Protein AF-A0A2M7Q7T5-F1 (afdb_monomer)

Structure (mmCIF, N/CA/C/O backbone):
data_AF-A0A2M7Q7T5-F1
#
_entry.id   AF-A0A2M7Q7T5-F1
#
loop_
_atom_site.group_PDB
_atom_site.id
_atom_site.type_symbol
_atom_site.label_atom_id
_atom_site.label_alt_id
_atom_site.label_comp_id
_atom_site.label_asym_id
_atom_site.label_entity_id
_atom_site.label_seq_id
_atom_site.pdbx_PDB_ins_code
_atom_site.Cartn_x
_atom_site.Cartn_y
_atom_site.Cartn_z
_atom_site.occupancy
_atom_site.B_iso_or_equiv
_atom_site.auth_seq_id
_atom_site.auth_comp_id
_atom_site.auth_asym_id
_atom_site.auth_atom_id
_atom_site.pdbx_PDB_model_num
ATOM 1 N N . LEU A 1 1 ? -21.805 6.694 26.580 1.00 61.88 1 LEU A N 1
ATOM 2 C CA . LEU A 1 1 ? -21.093 7.851 27.182 1.00 61.88 1 LEU A CA 1
ATOM 3 C C . LEU A 1 1 ? -19.677 7.961 26.615 1.00 61.88 1 LEU A C 1
ATOM 5 O O . LEU A 1 1 ? -19.192 9.065 26.389 1.00 61.88 1 LEU A O 1
ATOM 9 N N . PHE A 1 2 ? -19.050 6.820 26.312 1.00 65.81 2 PHE A N 1
ATOM 10 C CA . PHE A 1 2 ? -17.751 6.747 25.638 1.00 65.81 2 PHE A CA 1
ATOM 11 C C . PHE A 1 2 ? -17.867 6.871 24.104 1.00 65.81 2 PHE A C 1
ATOM 13 O O . PHE A 1 2 ? -17.050 7.527 23.461 1.00 65.81 2 PHE A O 1
ATOM 20 N N . SER A 1 3 ? -18.935 6.320 23.513 1.00 63.81 3 SER A N 1
ATOM 21 C CA . SER A 1 3 ? -19.188 6.361 22.060 1.00 63.81 3 SER A CA 1
ATOM 22 C C . SER A 1 3 ? -19.301 7.776 21.478 1.00 63.81 3 SER A C 1
ATOM 24 O O . SER A 1 3 ? -18.741 8.053 20.423 1.00 63.81 3 SER A O 1
ATOM 26 N N . SER A 1 4 ? -19.957 8.692 22.195 1.00 66.06 4 SER A N 1
ATOM 27 C CA . SER A 1 4 ? -20.143 10.094 21.795 1.00 66.06 4 SER A CA 1
ATOM 28 C C . SER A 1 4 ? -18.869 10.946 21.871 1.00 66.06 4 SER A C 1
ATOM 30 O O . SER A 1 4 ? -18.841 12.051 21.336 1.00 66.06 4 SER A O 1
ATOM 32 N N . LEU A 1 5 ? -17.828 10.476 22.572 1.00 68.38 5 LEU A N 1
ATOM 33 C CA . LEU A 1 5 ? -16.515 11.133 22.600 1.00 68.38 5 LEU A CA 1
ATOM 34 C C . LEU A 1 5 ? -15.653 10.704 21.408 1.00 68.38 5 LEU A C 1
ATOM 36 O O . LEU A 1 5 ? -14.905 11.519 20.874 1.00 68.38 5 LEU A O 1
ATOM 40 N N . LEU A 1 6 ? -15.787 9.446 20.978 1.00 64.31 6 LEU A N 1
ATOM 41 C CA . LEU A 1 6 ? -15.085 8.900 19.815 1.00 64.31 6 LEU A CA 1
ATOM 42 C C . LEU A 1 6 ? -15.666 9.434 18.498 1.00 64.31 6 LEU A C 1
ATOM 44 O O . LEU A 1 6 ? -14.903 9.837 17.629 1.00 64.31 6 LEU A O 1
ATOM 48 N N . SER A 1 7 ? -16.995 9.559 18.399 1.00 63.09 7 SER A N 1
ATOM 49 C CA . SER A 1 7 ? -17.700 10.121 17.228 1.00 63.09 7 SER A CA 1
ATOM 50 C C . SER A 1 7 ? -17.541 11.639 17.055 1.00 63.09 7 SER A C 1
ATOM 52 O O . SER A 1 7 ? -18.293 12.271 16.325 1.00 63.09 7 SER A O 1
ATOM 54 N N . LYS A 1 8 ? -16.672 12.276 17.844 1.00 65.50 8 LYS A N 1
ATOM 55 C CA . LYS A 1 8 ? -16.338 13.697 17.693 1.00 65.50 8 LYS A CA 1
ATOM 56 C C . LYS A 1 8 ? -15.049 13.879 16.887 1.00 65.50 8 LYS A C 1
ATOM 58 O O . LYS A 1 8 ? -14.648 15.012 16.632 1.00 65.50 8 LYS A O 1
ATOM 63 N N . ASN A 1 9 ? -14.374 12.776 16.552 1.00 65.31 9 ASN A N 1
ATOM 64 C CA . ASN A 1 9 ? -13.071 12.761 15.901 1.00 65.31 9 ASN A CA 1
ATOM 65 C C . ASN A 1 9 ? -13.053 11.746 14.744 1.00 65.31 9 ASN A C 1
ATOM 67 O O . ASN A 1 9 ? -12.264 10.796 14.728 1.00 65.31 9 ASN A O 1
ATOM 71 N N . ASP A 1 10 ? -13.937 11.987 13.775 1.00 64.94 10 ASP A N 1
ATOM 72 C CA . ASP A 1 10 ? -14.265 11.097 12.647 1.00 64.94 10 ASP A CA 1
ATOM 73 C C . ASP A 1 10 ? -13.059 10.735 11.770 1.00 64.94 10 ASP A C 1
ATOM 75 O O . ASP A 1 10 ? -13.063 9.718 11.082 1.00 64.94 10 ASP A O 1
ATOM 79 N N . TYR A 1 11 ? -11.998 11.548 11.813 1.00 69.00 11 TYR A N 1
ATOM 80 C CA . TYR A 1 11 ? -10.766 11.295 11.067 1.00 69.00 11 TYR A CA 1
ATOM 81 C C . TYR A 1 11 ? -10.001 10.064 11.576 1.00 69.00 11 TYR A C 1
ATOM 83 O O . TYR A 1 11 ? -9.385 9.350 10.790 1.00 69.00 11 TYR A O 1
ATOM 91 N N . TYR A 1 12 ? -10.025 9.813 12.887 1.00 72.25 12 TYR A N 1
ATOM 92 C CA . TYR A 1 12 ? -9.308 8.690 13.504 1.00 72.25 12 TYR A CA 1
ATOM 93 C C . TYR A 1 12 ? -10.244 7.543 13.893 1.00 72.25 12 TYR A C 1
ATOM 95 O O . TYR A 1 12 ? -9.824 6.384 13.917 1.00 72.25 12 TYR A O 1
ATOM 103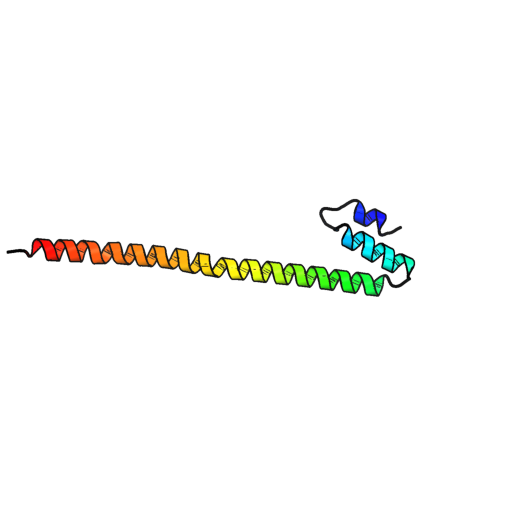 N N . PHE A 1 13 ? -11.509 7.855 14.177 1.00 78.00 13 PHE A N 1
ATOM 104 C CA . PHE A 1 13 ? -12.514 6.891 14.605 1.00 78.00 13 PHE A CA 1
ATOM 105 C C . PHE A 1 13 ? -13.737 6.985 13.694 1.00 78.00 13 PHE A C 1
ATOM 107 O O . PHE A 1 13 ? -14.578 7.856 13.903 1.00 78.00 13 PHE A O 1
ATOM 114 N N . PRO A 1 14 ? -13.866 6.087 12.703 1.00 79.38 14 PRO A N 1
ATOM 115 C CA . PRO A 1 14 ? -15.050 6.017 11.864 1.00 79.38 14 PRO A CA 1
ATOM 116 C C . PRO A 1 14 ? -16.317 5.845 12.704 1.00 79.38 14 PRO A C 1
ATOM 118 O O . PRO A 1 14 ? -16.297 5.165 13.736 1.00 79.38 14 PRO A O 1
ATOM 121 N N . ASP A 1 15 ? -17.446 6.348 12.207 1.00 80.00 15 ASP A N 1
ATOM 122 C CA . ASP A 1 15 ? -18.757 6.221 12.863 1.00 80.00 15 ASP A CA 1
ATOM 123 C C . ASP A 1 15 ? -19.095 4.778 13.264 1.00 80.00 15 ASP A C 1
ATOM 125 O O . ASP A 1 15 ? -19.696 4.528 14.312 1.00 80.00 15 ASP A O 1
ATOM 129 N N . LEU A 1 16 ? -18.647 3.809 12.459 1.00 84.06 16 LEU A N 1
ATOM 130 C CA . LEU A 1 16 ? -18.792 2.381 12.730 1.00 84.06 16 LEU A CA 1
ATOM 131 C C . LEU A 1 16 ? -18.172 1.978 14.080 1.00 84.06 16 LEU A C 1
ATOM 133 O O . LEU A 1 16 ? -18.774 1.209 14.830 1.00 84.06 16 LEU A O 1
ATOM 137 N N . VAL A 1 17 ? -17.001 2.519 14.422 1.00 85.88 17 VAL A N 1
ATOM 138 C CA . VAL A 1 17 ? -16.318 2.253 15.697 1.00 85.88 17 VAL A CA 1
ATOM 139 C C . VAL A 1 17 ? -17.125 2.827 16.860 1.00 85.88 17 VAL A C 1
ATOM 141 O O . VAL A 1 17 ? -17.345 2.132 17.854 1.00 85.88 17 VAL A O 1
ATOM 144 N N . GLY A 1 18 ? -17.641 4.053 16.718 1.00 84.75 18 GLY A N 1
ATOM 145 C CA . GLY A 1 18 ? -18.515 4.678 17.717 1.00 84.75 18 GLY A CA 1
ATOM 146 C C . GLY A 1 18 ? -19.787 3.865 17.983 1.00 84.75 18 GLY A C 1
ATOM 147 O O . GLY A 1 18 ? -20.163 3.659 19.141 1.00 84.75 18 GLY A O 1
ATOM 148 N N . GLN A 1 19 ? -20.411 3.331 16.929 1.00 86.44 19 GLN A N 1
ATOM 149 C CA . GLN A 1 19 ? -21.596 2.469 17.030 1.00 86.44 19 GLN A CA 1
ATOM 150 C C . GLN A 1 19 ? -21.284 1.124 17.697 1.00 86.44 19 GLN A C 1
ATOM 152 O O . GLN A 1 19 ? -22.022 0.689 18.582 1.00 86.44 19 GLN A O 1
ATOM 157 N N . MET A 1 20 ? -20.173 0.479 17.328 1.00 88.00 20 MET A N 1
ATOM 158 C CA . MET A 1 20 ? -19.753 -0.781 17.947 1.00 88.00 20 MET A CA 1
ATOM 159 C C . MET A 1 20 ? -19.486 -0.602 19.444 1.00 88.00 20 MET A C 1
ATOM 161 O O . MET A 1 20 ? -19.988 -1.386 20.252 1.00 88.00 20 MET A O 1
ATOM 165 N N . VAL A 1 21 ? -18.776 0.462 19.829 1.00 87.81 21 VAL A N 1
ATOM 166 C CA . VAL A 1 21 ? -18.514 0.806 21.236 1.00 87.81 21 VAL A CA 1
ATOM 167 C C . VAL A 1 21 ? -19.811 1.092 21.997 1.00 87.81 21 VAL A C 1
ATOM 169 O O . VAL A 1 21 ? -19.957 0.617 23.121 1.00 87.81 21 VAL A O 1
ATOM 172 N N . ALA A 1 22 ? -20.784 1.783 21.391 1.00 86.50 22 ALA A N 1
ATOM 173 C CA . ALA A 1 22 ? -22.093 2.014 22.011 1.00 86.50 22 ALA A CA 1
ATOM 174 C C . ALA A 1 22 ? -22.834 0.697 22.311 1.00 86.50 22 ALA A C 1
ATOM 176 O O . ALA A 1 22 ? -23.411 0.535 23.389 1.00 86.50 22 ALA A O 1
ATOM 177 N N . ILE A 1 23 ? -22.769 -0.272 21.391 1.00 87.81 23 ILE A N 1
ATOM 178 C CA . ILE A 1 23 ? -23.338 -1.613 21.584 1.00 87.81 23 ILE A CA 1
ATOM 179 C C . ILE A 1 23 ? -22.606 -2.344 22.720 1.00 87.81 23 ILE A C 1
ATOM 181 O O . ILE A 1 23 ? -23.257 -2.907 23.602 1.00 87.81 23 ILE A O 1
ATOM 185 N N . GLY A 1 24 ? -21.272 -2.293 22.755 1.00 88.56 24 GLY A N 1
ATOM 186 C CA . GLY A 1 24 ? -20.460 -2.886 23.825 1.00 88.56 24 GLY A CA 1
ATOM 187 C C . GLY A 1 24 ? -20.750 -2.297 25.206 1.00 88.56 24 GLY A C 1
ATOM 188 O O . GLY A 1 24 ? -20.891 -3.040 26.174 1.00 88.56 24 GLY A O 1
ATOM 189 N N . GLU A 1 25 ? -20.919 -0.977 25.287 1.00 88.56 25 GLU A N 1
ATOM 190 C CA . GLU A 1 25 ? -21.277 -0.254 26.513 1.00 88.56 25 GLU A CA 1
ATOM 191 C C . GLU A 1 25 ? -22.690 -0.640 26.990 1.00 88.56 25 GLU 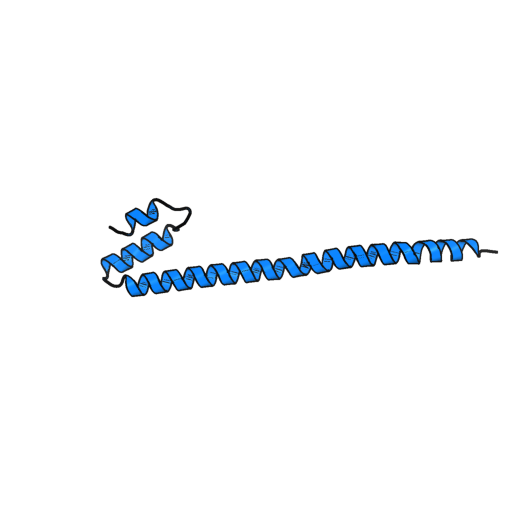A C 1
ATOM 193 O O . GLU A 1 25 ? -22.884 -0.947 28.164 1.00 88.56 25 GLU A O 1
ATOM 198 N N . SER A 1 26 ? -23.664 -0.726 26.073 1.00 88.25 26 SER A N 1
ATOM 199 C CA . SER A 1 26 ? 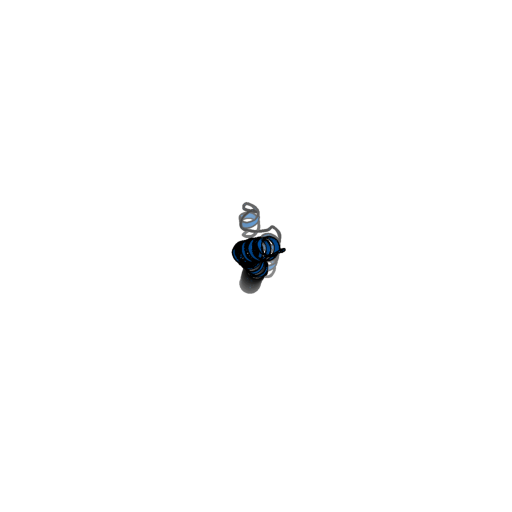-25.054 -1.099 26.399 1.00 88.25 26 SER A CA 1
ATOM 200 C C . SER A 1 26 ? -25.240 -2.565 26.810 1.00 88.25 26 SER A C 1
ATOM 202 O O . SER A 1 26 ? -26.189 -2.894 27.519 1.00 88.25 26 SER A O 1
ATOM 204 N N . THR A 1 27 ? -24.339 -3.449 26.374 1.00 89.31 27 THR A N 1
ATOM 205 C CA . THR A 1 27 ? -24.389 -4.894 26.649 1.00 89.31 27 THR A CA 1
ATOM 206 C C . THR A 1 27 ? -23.424 -5.326 27.753 1.00 89.31 27 THR A C 1
ATOM 208 O O . THR A 1 27 ? -23.414 -6.499 28.121 1.00 89.31 27 THR A O 1
ATOM 211 N N . GLY A 1 28 ? -22.606 -4.403 28.274 1.00 90.44 28 GLY A N 1
ATOM 212 C CA . GLY A 1 28 ? -21.552 -4.702 29.248 1.00 90.44 28 GLY A CA 1
ATOM 213 C C . GLY A 1 28 ? -20.393 -5.531 28.679 1.00 90.44 28 GLY A C 1
ATOM 214 O O . GLY A 1 28 ? -19.646 -6.131 29.442 1.00 90.44 28 GLY A O 1
ATOM 215 N N . ARG A 1 29 ? -20.238 -5.587 27.349 1.00 93.19 29 ARG A N 1
ATOM 216 C CA . ARG A 1 29 ? -19.238 -6.401 26.630 1.00 93.19 29 ARG A CA 1
ATOM 217 C C . ARG A 1 29 ? -18.225 -5.538 25.883 1.00 93.19 29 ARG A C 1
ATOM 219 O O . ARG A 1 29 ? -17.894 -5.797 24.726 1.00 93.19 29 ARG A O 1
ATOM 226 N N . LEU A 1 30 ? -17.771 -4.467 26.527 1.00 89.81 30 LEU A N 1
ATOM 227 C CA . LEU A 1 30 ? -16.868 -3.503 25.906 1.00 89.81 30 LEU A CA 1
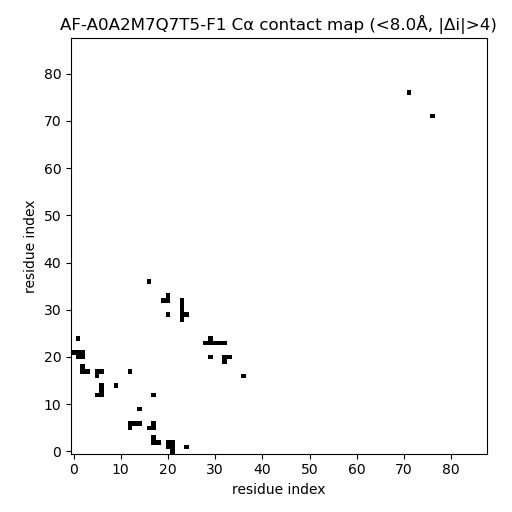ATOM 228 C C . LEU A 1 30 ? -15.535 -4.147 25.489 1.00 89.81 30 LEU A C 1
ATOM 230 O O . LEU A 1 30 ? -15.069 -3.887 24.383 1.00 89.81 30 LEU A O 1
ATOM 234 N N . ASP A 1 31 ? -14.982 -5.040 26.311 1.00 91.31 31 ASP A N 1
ATOM 235 C CA . ASP A 1 31 ? -13.711 -5.723 26.031 1.00 91.31 31 ASP A CA 1
ATOM 236 C C . ASP A 1 31 ? -13.763 -6.552 24.735 1.00 91.31 31 ASP A C 1
ATOM 238 O O . ASP A 1 31 ? -12.888 -6.435 23.873 1.00 91.31 31 ASP A O 1
ATOM 242 N N . ASP A 1 32 ? -14.840 -7.321 24.541 1.00 92.56 32 ASP A N 1
ATOM 243 C CA . ASP A 1 32 ? -15.063 -8.124 23.330 1.00 92.56 32 ASP A CA 1
ATOM 244 C C . ASP A 1 32 ? -15.148 -7.244 22.074 1.00 92.56 32 ASP A C 1
ATOM 246 O O . ASP A 1 32 ? -14.646 -7.588 20.998 1.00 92.56 32 ASP A O 1
ATOM 250 N N . ILE A 1 33 ? -15.814 -6.097 22.203 1.00 93.06 33 ILE A N 1
ATOM 251 C CA . ILE A 1 33 ? -15.996 -5.146 21.111 1.00 93.06 33 ILE A CA 1
ATOM 252 C C . ILE A 1 33 ? -14.680 -4.454 20.757 1.00 93.06 33 ILE A C 1
ATOM 254 O O . ILE A 1 33 ? -14.353 -4.360 19.573 1.00 93.06 33 ILE A O 1
ATOM 258 N N . LEU A 1 34 ? -13.907 -4.010 21.749 1.00 90.38 34 LEU A N 1
ATOM 259 C CA . LEU A 1 34 ? -12.597 -3.394 21.527 1.00 90.38 34 LEU A CA 1
ATOM 260 C C . LEU A 1 34 ? -11.620 -4.378 20.873 1.00 90.38 34 LEU A C 1
ATOM 262 O O . LEU A 1 34 ? -10.903 -4.001 19.945 1.00 90.38 34 LEU A O 1
ATOM 266 N N . SER A 1 35 ? -11.655 -5.652 21.274 1.00 93.56 35 SER A N 1
ATOM 267 C CA . SER A 1 35 ? -10.882 -6.712 20.618 1.00 93.56 35 SER A CA 1
ATOM 268 C C . SER A 1 35 ? -11.266 -6.869 19.140 1.00 93.56 35 SER A C 1
ATOM 270 O O . SER A 1 35 ? -10.393 -6.892 18.269 1.00 93.56 35 SER A O 1
ATOM 272 N N . LYS A 1 36 ? -12.568 -6.875 18.818 1.00 91.25 36 LYS A N 1
ATOM 273 C CA . LYS A 1 36 ? -13.035 -6.897 17.421 1.00 91.25 36 LYS A CA 1
ATOM 274 C C . LYS A 1 36 ? -12.575 -5.684 16.622 1.00 91.25 36 LYS A C 1
ATOM 276 O O . LYS A 1 36 ? -12.166 -5.847 15.476 1.00 91.25 36 LYS A O 1
ATOM 281 N N . ILE A 1 37 ? -12.642 -4.490 17.208 1.00 91.31 37 ILE A N 1
ATOM 282 C CA . ILE A 1 37 ? -12.193 -3.256 16.555 1.00 91.31 37 ILE A CA 1
ATOM 283 C C . ILE A 1 37 ? -10.697 -3.351 16.238 1.00 91.31 37 ILE A C 1
ATOM 285 O O . ILE A 1 37 ? -10.305 -3.091 15.104 1.00 91.31 37 ILE A O 1
ATOM 289 N N . SER A 1 38 ? -9.875 -3.814 17.184 1.00 92.00 38 SER A N 1
ATOM 290 C CA . SER A 1 38 ? -8.443 -4.037 16.949 1.00 92.00 38 SER A CA 1
ATOM 291 C C . SER A 1 38 ? -8.192 -4.969 15.761 1.00 92.00 38 SER A C 1
ATOM 293 O O . SER A 1 38 ? -7.390 -4.641 14.891 1.00 92.00 38 SER A O 1
ATOM 295 N N . VAL A 1 39 ? -8.891 -6.107 15.693 1.00 94.31 39 VAL A N 1
ATOM 296 C CA . VAL A 1 39 ? -8.743 -7.072 14.588 1.00 94.31 39 VAL A CA 1
ATOM 297 C C . VAL A 1 39 ? -9.157 -6.463 13.246 1.00 94.31 39 VAL A C 1
ATOM 299 O O . VAL A 1 39 ? -8.510 -6.723 12.231 1.00 94.31 39 VAL A O 1
ATOM 302 N N . LEU A 1 40 ? -10.210 -5.640 13.222 1.00 91.56 40 LEU A N 1
ATOM 303 C CA . LEU A 1 40 ? -10.641 -4.941 12.010 1.00 91.56 40 LEU A CA 1
ATOM 304 C C . LEU A 1 40 ? -9.557 -3.988 11.493 1.00 91.56 40 LEU A C 1
ATOM 306 O O . LEU A 1 40 ? -9.217 -4.068 10.314 1.00 91.56 40 LEU A O 1
ATOM 310 N N . TYR A 1 41 ? -8.979 -3.160 12.368 1.00 91.31 41 TYR A N 1
ATOM 311 C CA . TYR A 1 41 ? -7.902 -2.238 11.994 1.00 91.31 41 TYR A CA 1
ATOM 312 C C . TYR A 1 41 ? -6.635 -2.969 11.546 1.00 91.31 41 TYR A C 1
ATOM 314 O O . TYR A 1 41 ? -6.043 -2.588 10.541 1.00 91.31 41 TYR A O 1
ATOM 322 N N . THR A 1 42 ? -6.230 -4.042 12.236 1.00 93.38 42 THR A N 1
ATOM 323 C CA . THR A 1 42 ? -5.089 -4.863 11.797 1.00 93.38 42 THR A CA 1
ATOM 324 C C . THR A 1 42 ? -5.322 -5.407 10.39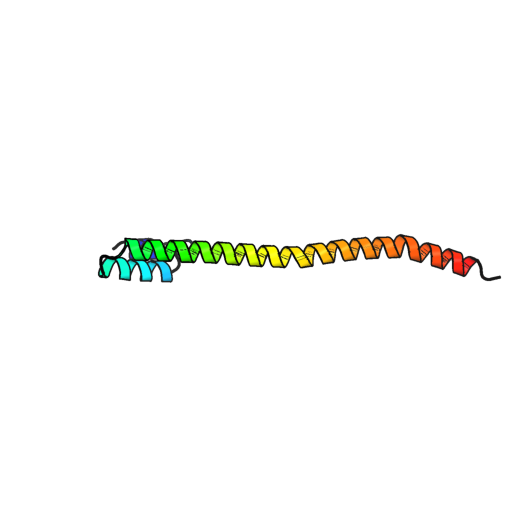0 1.00 93.38 42 THR A C 1
ATOM 326 O O . THR A 1 42 ? -4.462 -5.262 9.527 1.00 93.38 42 THR A O 1
ATOM 329 N N . ARG A 1 43 ? -6.521 -5.937 10.116 1.00 95.06 43 ARG A N 1
ATOM 330 C CA . ARG A 1 43 ? -6.869 -6.446 8.786 1.00 95.06 43 ARG A CA 1
ATOM 331 C C . ARG A 1 43 ? -6.864 -5.351 7.718 1.00 95.06 43 ARG A C 1
ATOM 333 O O . ARG A 1 43 ? -6.482 -5.605 6.581 1.00 95.06 43 ARG A O 1
ATOM 340 N N . GLU A 1 44 ? -7.322 -4.150 8.051 1.00 92.06 44 GLU A N 1
ATOM 341 C CA . GLU A 1 44 ? -7.314 -3.012 7.129 1.00 92.06 44 GLU A CA 1
ATOM 342 C C . GLU A 1 44 ? -5.888 -2.559 6.792 1.00 92.06 44 GLU A C 1
ATOM 344 O O . GLU A 1 44 ? -5.578 -2.319 5.621 1.00 92.06 44 GLU A O 1
ATOM 349 N N . ILE A 1 45 ? -5.002 -2.532 7.792 1.00 94.19 45 ILE A N 1
ATOM 350 C CA . ILE A 1 45 ? -3.573 -2.267 7.601 1.00 94.19 45 ILE A CA 1
ATOM 351 C C . ILE A 1 45 ? -2.954 -3.344 6.706 1.00 94.19 45 ILE A C 1
ATOM 353 O O . ILE A 1 45 ? -2.323 -2.999 5.709 1.00 94.19 45 ILE A O 1
ATOM 357 N N . ASP A 1 46 ? -3.183 -4.627 6.996 1.00 96.44 46 ASP A N 1
ATOM 358 C CA . ASP A 1 46 ? -2.651 -5.738 6.196 1.00 96.44 46 ASP A CA 1
ATOM 359 C C . ASP A 1 46 ? -3.128 -5.664 4.738 1.00 96.44 46 ASP A C 1
ATOM 361 O O . ASP A 1 46 ? -2.331 -5.776 3.807 1.00 96.44 46 ASP A O 1
ATOM 365 N N . ASN A 1 47 ? -4.418 -5.398 4.515 1.00 96.12 47 ASN A N 1
ATOM 366 C CA . ASN A 1 47 ? -4.978 -5.229 3.172 1.00 96.12 47 ASN A CA 1
ATOM 367 C C . ASN A 1 47 ? -4.358 -4.040 2.430 1.00 96.12 47 ASN A C 1
ATOM 369 O O . ASN A 1 47 ? -4.083 -4.127 1.230 1.00 96.12 47 ASN A O 1
ATOM 373 N N . THR A 1 48 ? -4.130 -2.935 3.139 1.00 95.00 48 THR A N 1
ATOM 374 C CA . THR A 1 48 ? -3.489 -1.745 2.573 1.00 95.00 48 THR A CA 1
ATOM 375 C C . THR A 1 48 ? -2.046 -2.053 2.189 1.00 95.00 48 THR A C 1
ATOM 377 O O . THR A 1 48 ? -1.633 -1.749 1.072 1.00 95.00 48 THR A O 1
ATOM 380 N N . LEU A 1 49 ? -1.287 -2.717 3.064 1.00 96.12 49 LEU A N 1
ATOM 381 C CA . LEU A 1 49 ? 0.091 -3.127 2.790 1.00 96.12 49 LEU A CA 1
ATOM 382 C C . LEU A 1 49 ? 0.183 -4.106 1.615 1.00 96.12 49 LEU A C 1
ATOM 384 O O . LEU A 1 49 ? 1.072 -3.961 0.772 1.00 96.12 49 LEU A O 1
ATOM 388 N N . ASN A 1 50 ? -0.749 -5.054 1.519 1.00 96.56 50 ASN A N 1
ATOM 389 C CA . ASN A 1 50 ? -0.833 -5.975 0.387 1.00 96.56 50 ASN A CA 1
ATOM 390 C C . ASN A 1 50 ? -1.103 -5.215 -0.914 1.00 96.56 50 ASN A C 1
ATOM 392 O O . ASN A 1 50 ? -0.357 -5.372 -1.874 1.00 96.56 50 ASN A O 1
ATOM 396 N N . SER A 1 51 ? -2.083 -4.309 -0.914 1.00 96.12 51 SER A N 1
ATOM 397 C CA . SER A 1 51 ? -2.417 -3.490 -2.088 1.00 96.12 51 SER A CA 1
ATOM 398 C C . SER A 1 51 ? -1.239 -2.612 -2.526 1.00 96.12 51 SER A C 1
ATOM 400 O O . SER A 1 51 ? -0.937 -2.500 -3.712 1.00 96.12 51 SER A O 1
ATOM 402 N N . LEU A 1 52 ? -0.525 -2.007 -1.572 1.00 95.50 52 LEU A N 1
ATOM 403 C CA . LEU A 1 52 ? 0.688 -1.238 -1.858 1.00 95.50 52 LEU A CA 1
ATOM 404 C C . LEU A 1 52 ? 1.784 -2.125 -2.459 1.00 95.50 52 LEU A C 1
ATOM 406 O O . LEU A 1 52 ? 2.428 -1.731 -3.430 1.00 95.50 52 LEU A O 1
ATOM 410 N N . SER A 1 53 ? 1.973 -3.328 -1.917 1.00 95.06 53 SER A N 1
ATOM 411 C CA . SER A 1 53 ? 2.954 -4.295 -2.421 1.00 95.06 53 SER A CA 1
ATOM 412 C C . SER A 1 53 ? 2.619 -4.764 -3.839 1.00 95.06 53 SER A C 1
ATOM 414 O O . SER A 1 53 ? 3.508 -4.840 -4.690 1.00 95.06 53 SER A O 1
ATOM 416 N N . GLU A 1 54 ? 1.340 -5.001 -4.127 1.00 96.94 54 GLU A N 1
ATOM 417 C CA . GLU A 1 54 ? 0.847 -5.352 -5.463 1.00 96.94 54 GLU A CA 1
ATOM 418 C C . GLU A 1 54 ? 1.106 -4.239 -6.486 1.0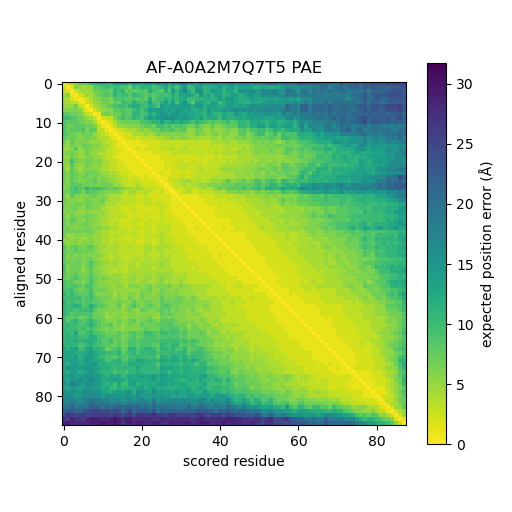0 96.94 54 GLU A C 1
ATOM 420 O O . GLU A 1 54 ? 1.455 -4.532 -7.627 1.00 96.94 54 GLU A O 1
ATOM 425 N N . LEU A 1 55 ? 1.011 -2.965 -6.086 1.00 95.94 55 LEU A N 1
ATOM 426 C CA . LEU A 1 55 ? 1.310 -1.819 -6.956 1.00 95.94 55 LEU A CA 1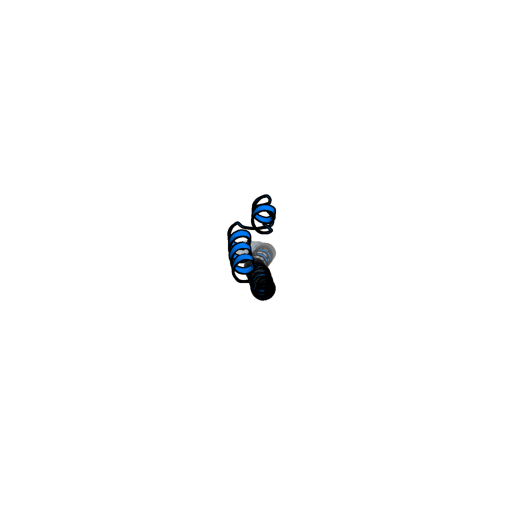
ATOM 427 C C . LEU A 1 55 ? 2.811 -1.602 -7.192 1.00 95.94 55 LEU A C 1
ATOM 429 O O . LEU A 1 55 ? 3.197 -1.073 -8.237 1.00 95.94 55 LEU A O 1
ATOM 433 N N . ILE A 1 56 ? 3.678 -2.025 -6.270 1.00 96.31 56 ILE A N 1
ATOM 434 C CA . ILE A 1 56 ? 5.136 -1.928 -6.450 1.00 96.31 56 ILE A CA 1
ATOM 435 C C . ILE A 1 56 ? 5.601 -2.801 -7.625 1.00 96.31 56 ILE A C 1
ATOM 437 O O . ILE A 1 56 ? 6.462 -2.388 -8.406 1.00 96.31 56 ILE A O 1
ATOM 441 N N . GLN A 1 57 ? 5.013 -3.985 -7.800 1.00 94.94 57 GLN A N 1
ATOM 442 C CA . GLN A 1 57 ? 5.406 -4.930 -8.846 1.00 94.94 57 GLN A CA 1
ATOM 443 C C . GLN A 1 57 ? 5.312 -4.368 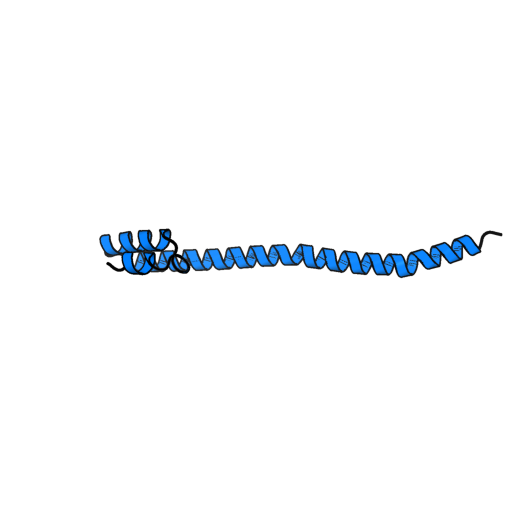-10.288 1.00 94.94 57 GLN A C 1
ATOM 445 O O . GLN A 1 57 ? 6.318 -4.431 -11.004 1.00 94.94 57 GLN A O 1
ATOM 450 N N . PRO A 1 58 ? 4.186 -3.789 -10.754 1.00 95.62 58 PRO A N 1
ATOM 451 C CA . PRO A 1 58 ? 4.095 -3.209 -12.094 1.00 95.62 58 PRO A CA 1
ATOM 452 C C . PRO A 1 58 ? 5.006 -1.991 -12.280 1.00 95.62 58 PRO A C 1
ATOM 454 O O . PRO A 1 58 ? 5.524 -1.788 -13.379 1.00 95.62 58 PRO A O 1
ATOM 457 N N . ILE A 1 59 ? 5.265 -1.209 -11.225 1.00 97.25 59 ILE A N 1
ATOM 458 C CA . ILE A 1 59 ? 6.209 -0.081 -11.283 1.00 97.25 59 ILE A CA 1
ATOM 459 C C . ILE A 1 59 ? 7.623 -0.591 -11.579 1.00 97.25 59 ILE A C 1
ATOM 461 O O . ILE A 1 59 ? 8.287 -0.073 -12.479 1.00 97.25 59 ILE A O 1
ATOM 465 N N . LEU A 1 60 ? 8.066 -1.641 -10.880 1.00 97.00 60 LEU A N 1
ATOM 466 C CA . LEU A 1 60 ? 9.378 -2.250 -11.111 1.00 97.00 60 LEU A CA 1
ATOM 467 C C . LEU A 1 60 ? 9.516 -2.777 -12.544 1.00 97.00 60 LEU A C 1
ATOM 469 O O . LEU A 1 60 ? 10.512 -2.491 -13.206 1.00 97.00 60 LEU A O 1
ATOM 473 N N . ILE A 1 61 ? 8.507 -3.495 -13.047 1.00 96.88 61 ILE A N 1
ATOM 474 C CA . ILE A 1 61 ? 8.509 -4.022 -14.422 1.00 96.88 61 ILE A CA 1
ATOM 475 C C . ILE A 1 61 ? 8.539 -2.884 -15.448 1.00 96.88 61 ILE A C 1
ATOM 477 O O . ILE A 1 61 ? 9.285 -2.970 -16.422 1.00 96.88 61 ILE A O 1
ATOM 481 N N . SER A 1 62 ? 7.778 -1.808 -15.227 1.00 97.38 62 SER A N 1
ATOM 482 C CA . SER A 1 62 ? 7.769 -0.632 -16.106 1.00 97.38 62 SER A CA 1
ATOM 483 C C . SER A 1 62 ? 9.153 0.020 -16.190 1.00 97.38 62 SER A C 1
ATOM 485 O O . SER A 1 62 ? 9.672 0.249 -17.284 1.00 97.38 62 SER A O 1
ATOM 487 N N . ILE A 1 63 ? 9.806 0.229 -15.041 1.00 97.94 63 ILE A N 1
ATOM 488 C CA . ILE A 1 63 ? 11.161 0.788 -14.971 1.00 97.94 63 ILE A CA 1
ATOM 489 C C . ILE A 1 63 ? 12.158 -0.117 -15.706 1.00 97.94 63 ILE A C 1
ATOM 491 O O . ILE A 1 63 ? 12.909 0.359 -16.559 1.00 97.94 63 ILE A O 1
ATOM 495 N N . ILE A 1 64 ? 12.141 -1.424 -15.424 1.00 97.62 64 ILE A N 1
ATOM 496 C CA . ILE A 1 64 ? 13.015 -2.399 -16.094 1.00 97.62 64 ILE A CA 1
ATOM 497 C C . ILE A 1 64 ? 12.768 -2.392 -17.607 1.00 97.62 64 ILE A C 1
ATOM 499 O O . ILE A 1 64 ? 13.723 -2.370 -18.380 1.00 97.62 64 ILE A O 1
ATOM 503 N N . GLY A 1 65 ? 11.507 -2.353 -18.040 1.00 97.75 65 GLY A N 1
ATOM 504 C CA . GLY A 1 65 ? 11.132 -2.297 -19.451 1.00 97.75 65 GLY A CA 1
ATOM 505 C C . GLY A 1 65 ? 11.701 -1.073 -20.168 1.00 97.75 65 GLY A C 1
ATOM 506 O O . GLY A 1 65 ? 12.230 -1.206 -21.271 1.00 97.75 65 GLY A O 1
ATOM 507 N N . ILE A 1 66 ? 11.675 0.099 -19.525 1.00 97.81 66 ILE A N 1
ATOM 508 C CA . ILE A 1 66 ? 12.283 1.323 -20.067 1.00 97.81 66 ILE A CA 1
ATOM 509 C C . ILE A 1 66 ? 13.798 1.156 -20.208 1.00 97.81 66 ILE A C 1
ATOM 511 O O . ILE A 1 66 ? 14.344 1.432 -21.276 1.00 97.81 66 ILE A O 1
ATOM 515 N N . PHE A 1 67 ? 14.483 0.669 -19.168 1.00 97.88 67 PHE A N 1
ATOM 516 C CA . PHE A 1 67 ? 15.932 0.448 -19.225 1.00 97.88 67 PHE A CA 1
ATOM 517 C C . PHE A 1 67 ? 16.319 -0.531 -20.331 1.00 97.88 67 PHE A C 1
ATOM 519 O O . PHE A 1 67 ? 17.228 -0.255 -21.113 1.00 97.88 67 PHE A O 1
ATOM 526 N N . VAL A 1 68 ? 15.602 -1.647 -20.435 1.00 97.31 68 VAL A N 1
ATOM 527 C CA . VAL A 1 68 ? 15.824 -2.638 -21.488 1.00 97.31 68 VAL A CA 1
ATOM 528 C C . VAL A 1 68 ? 15.573 -2.014 -22.863 1.00 97.31 68 VAL A C 1
ATOM 530 O O . VAL A 1 68 ? 16.418 -2.148 -23.744 1.00 97.31 68 VAL A O 1
ATOM 533 N N . GLY A 1 69 ? 14.487 -1.258 -23.044 1.00 96.56 69 GLY A N 1
ATOM 534 C CA . GLY A 1 69 ? 14.198 -0.551 -24.296 1.00 96.56 69 GLY A CA 1
ATOM 535 C C . GLY A 1 69 ? 15.302 0.429 -24.708 1.00 96.56 69 GLY A C 1
ATOM 536 O O . GLY A 1 69 ? 15.697 0.460 -25.875 1.00 96.56 69 GLY A O 1
ATOM 537 N N . LEU A 1 70 ? 15.861 1.173 -23.752 1.00 96.81 70 LEU A N 1
ATOM 538 C CA . LEU A 1 70 ? 16.995 2.068 -23.997 1.00 96.81 70 LEU A CA 1
ATOM 539 C C . LEU A 1 70 ? 18.265 1.302 -24.382 1.00 96.81 70 LEU A C 1
ATOM 541 O O . LEU A 1 70 ? 18.963 1.720 -25.305 1.00 96.81 70 LEU A O 1
ATOM 545 N N . LEU A 1 71 ? 18.548 0.169 -23.733 1.00 96.81 71 LEU A N 1
ATOM 546 C CA . LEU A 1 71 ? 19.676 -0.695 -24.102 1.00 96.81 71 LEU A CA 1
ATOM 547 C C . LEU A 1 71 ? 19.522 -1.247 -25.521 1.00 96.81 71 LEU A C 1
ATOM 549 O O . LEU A 1 71 ? 20.471 -1.214 -26.305 1.00 96.81 71 LEU A O 1
ATOM 553 N N . PHE A 1 72 ? 18.318 -1.699 -25.878 1.00 96.50 72 PHE A N 1
ATOM 554 C CA . PHE A 1 72 ? 18.017 -2.141 -27.236 1.00 96.50 72 PHE A CA 1
ATOM 555 C C . PHE A 1 72 ? 18.244 -1.021 -28.246 1.00 96.50 72 PHE A C 1
ATOM 557 O O . PHE A 1 72 ? 18.925 -1.251 -29.240 1.00 96.50 72 PHE A O 1
ATOM 564 N N . ALA A 1 73 ? 17.745 0.190 -27.991 1.00 95.06 73 ALA A N 1
ATOM 565 C CA . ALA A 1 73 ? 17.976 1.329 -28.877 1.00 95.06 73 ALA A CA 1
ATOM 566 C C . ALA A 1 73 ? 19.474 1.659 -29.010 1.00 95.06 73 ALA A C 1
ATOM 568 O O . ALA A 1 73 ? 19.959 1.864 -30.121 1.00 95.06 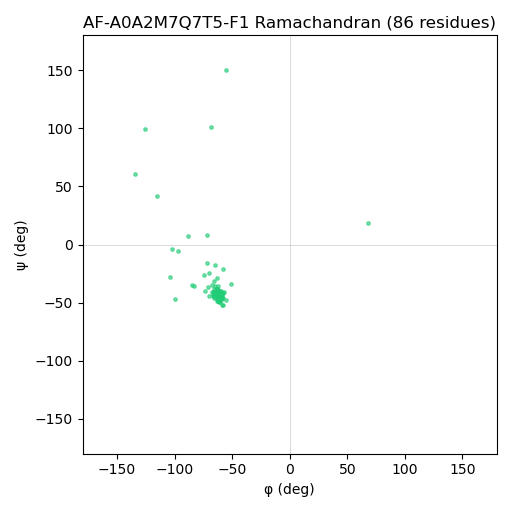73 ALA A O 1
ATOM 569 N N . ALA A 1 74 ? 20.224 1.641 -27.906 1.00 96.00 74 ALA A N 1
ATOM 570 C CA . ALA A 1 74 ? 21.656 1.927 -27.902 1.00 96.00 74 ALA A CA 1
ATOM 571 C C . ALA A 1 74 ? 22.486 0.912 -28.708 1.00 96.00 74 ALA A C 1
ATOM 573 O O . ALA A 1 74 ? 23.528 1.280 -29.241 1.00 96.00 74 ALA A O 1
ATOM 574 N N . VAL A 1 75 ? 22.036 -0.343 -28.817 1.00 95.25 75 VAL A N 1
ATOM 575 C CA . VAL A 1 75 ? 22.766 -1.415 -29.517 1.00 95.25 75 VAL A CA 1
ATOM 576 C C . VAL A 1 75 ? 22.227 -1.667 -30.931 1.00 95.25 75 VAL A C 1
ATOM 578 O O . VAL A 1 75 ? 23.005 -1.730 -31.882 1.00 95.25 75 VAL A O 1
ATOM 581 N N . LEU A 1 76 ? 20.909 -1.782 -31.115 1.00 93.81 76 LEU A N 1
ATOM 582 C CA . LEU A 1 76 ? 20.297 -2.086 -32.417 1.00 93.81 76 LEU A CA 1
ATOM 583 C C . LEU A 1 76 ? 20.470 -0.953 -33.429 1.00 93.81 76 LEU A C 1
ATOM 585 O O . LEU A 1 76 ? 20.737 -1.227 -34.597 1.00 93.81 76 LEU A O 1
ATOM 589 N N . VAL A 1 77 ? 20.324 0.307 -33.004 1.00 92.88 77 VAL A N 1
ATOM 590 C CA . VAL A 1 77 ? 20.451 1.466 -33.903 1.00 92.88 77 VAL A CA 1
ATOM 591 C C . VAL A 1 77 ? 21.832 1.517 -34.576 1.00 92.88 77 VAL A C 1
ATOM 593 O O . VAL A 1 77 ? 21.875 1.571 -35.807 1.00 92.88 77 VAL A O 1
ATOM 596 N N . PRO A 1 78 ? 22.970 1.450 -33.854 1.00 90.44 78 PRO A N 1
ATOM 597 C CA . PRO A 1 78 ? 24.278 1.439 -34.505 1.00 90.44 78 PRO A CA 1
ATOM 598 C C . PRO A 1 78 ? 24.512 0.188 -35.356 1.00 90.44 78 PRO A C 1
ATOM 600 O O . PRO A 1 78 ? 25.090 0.313 -36.433 1.00 90.44 78 PRO A O 1
ATOM 603 N N . ILE A 1 79 ? 24.018 -0.990 -34.949 1.00 93.44 79 ILE A N 1
ATOM 604 C CA . ILE A 1 79 ? 24.094 -2.203 -35.785 1.00 93.44 79 ILE A CA 1
ATOM 605 C C . ILE A 1 79 ? 23.385 -1.980 -37.125 1.00 93.44 79 ILE A C 1
ATOM 607 O O . ILE A 1 79 ? 23.938 -2.300 -38.177 1.00 93.44 79 ILE A O 1
ATOM 611 N N . TYR A 1 80 ? 22.186 -1.397 -37.104 1.00 90.00 80 TYR A N 1
ATOM 612 C CA . TYR A 1 80 ? 21.419 -1.128 -38.317 1.00 90.00 80 TYR A CA 1
ATOM 613 C C . TYR A 1 80 ? 22.105 -0.093 -39.219 1.00 90.00 80 TYR A C 1
ATOM 615 O O . TYR A 1 80 ? 22.138 -0.259 -40.439 1.00 90.00 80 TYR A O 1
ATOM 623 N N . ASN A 1 81 ? 22.717 0.934 -38.625 1.00 88.88 81 ASN A N 1
ATOM 624 C CA . ASN A 1 81 ? 23.495 1.932 -39.360 1.00 88.88 81 ASN A CA 1
ATOM 625 C C . ASN A 1 81 ? 24.737 1.317 -40.026 1.00 88.88 81 ASN A C 1
ATOM 627 O O . ASN A 1 81 ? 25.008 1.603 -41.192 1.00 88.88 81 ASN A O 1
ATOM 631 N N . ILE A 1 82 ? 25.460 0.435 -39.324 1.00 89.44 82 ILE A N 1
ATOM 632 C CA . ILE A 1 82 ? 26.619 -0.285 -39.879 1.00 89.44 82 ILE A CA 1
ATOM 633 C C . ILE A 1 82 ? 26.176 -1.222 -41.012 1.00 89.44 82 ILE A C 1
ATOM 635 O O . ILE A 1 82 ? 26.804 -1.245 -42.069 1.00 89.44 82 ILE A O 1
ATOM 639 N N . ALA A 1 83 ? 25.071 -1.951 -40.831 1.00 88.38 83 ALA A N 1
ATOM 640 C CA . ALA A 1 83 ? 24.534 -2.857 -41.845 1.00 88.38 83 ALA A CA 1
ATOM 641 C C . ALA A 1 83 ? 24.089 -2.124 -43.124 1.00 88.38 83 ALA A C 1
ATOM 643 O O . ALA A 1 83 ? 24.323 -2.618 -44.225 1.00 88.38 83 ALA A O 1
ATOM 644 N N . GLN A 1 84 ? 23.485 -0.936 -43.006 1.00 80.12 84 GLN A N 1
ATOM 645 C CA . GLN A 1 84 ? 23.132 -0.112 -44.168 1.00 80.12 84 GLN A CA 1
ATOM 646 C C . GLN A 1 84 ? 24.350 0.501 -44.863 1.00 80.12 84 GLN A C 1
ATOM 648 O O . GLN A 1 84 ? 24.366 0.578 -46.090 1.00 80.12 84 GLN A O 1
ATOM 653 N N . GLY A 1 85 ? 25.371 0.907 -44.102 1.00 73.88 85 GLY A N 1
ATOM 654 C CA . GLY A 1 85 ? 26.625 1.427 -44.653 1.00 73.88 85 GLY A CA 1
ATOM 655 C C . GLY A 1 85 ? 27.424 0.392 -45.453 1.00 73.88 85 GLY A C 1
ATOM 656 O O . GLY A 1 85 ? 28.272 0.769 -46.254 1.00 73.88 85 GLY A O 1
ATOM 657 N N . PHE A 1 86 ? 27.130 -0.899 -45.277 1.00 68.44 86 PHE A N 1
ATOM 658 C CA . PHE A 1 86 ? 27.757 -2.006 -46.003 1.00 68.44 86 PHE A CA 1
ATOM 659 C C . PHE A 1 86 ? 27.058 -2.379 -47.325 1.00 68.44 86 PHE A C 1
ATOM 661 O O . PHE A 1 86 ? 27.422 -3.380 -47.944 1.00 68.44 86 PHE A O 1
ATOM 668 N N . LYS A 1 87 ? 26.064 -1.600 -47.783 1.00 56.00 87 LYS A N 1
ATOM 669 C CA . LYS A 1 87 ? 25.538 -1.733 -49.152 1.00 56.00 87 LYS A CA 1
ATOM 670 C C . LYS A 1 87 ? 26.600 -1.272 -50.164 1.00 56.00 87 LYS A C 1
ATOM 672 O O . LYS A 1 87 ? 26.785 -0.072 -50.346 1.00 56.00 87 LYS A O 1
ATOM 677 N N . LEU A 1 88 ? 27.279 -2.243 -50.785 1.00 52.72 88 LEU A N 1
ATOM 678 C CA . LEU A 1 88 ? 27.974 -2.112 -52.076 1.00 52.72 88 LEU A CA 1
ATOM 679 C C . LEU A 1 88 ? 26.978 -1.798 -53.199 1.00 52.72 88 LEU A C 1
ATOM 681 O O . LEU A 1 88 ? 25.867 -2.380 -53.171 1.00 52.72 88 LEU A O 1
#

InterPro domains:
  IPR003004 GspF/PilC family [PTHR30012] (9-86)
  IPR018076 Type II secretion system protein GspF domain [PF00482] (4-78)
  IPR042094 Type II secretion system GspF domain superfamily [G3DSA:1.20.81.30] (1-62)

Secondary structure (DSSP, 8-state):
--HHHHTT-TTTS-HHHHHHHHHHHHHT-HHHHHHHHHHHHHHHHHHHHHHHHHHHHHHHHHHHHHHHHHHHHHHHHHHHHHHHHT--

Radius of gyration: 28.84 Å; Cα contacts (8 Å, |Δi|>4): 30; chains: 1; bounding box: 53×22×81 Å

Mean predicted aligned error: 8.09 Å

pLDDT: mean 87.36, std 11.56, range [52.72, 97.94]

Foldseek 3Di:
DVLVVLVVCCVVRPNVLSVLCVVCVVVVNNVVSVVVVVVVVVVVVVVVVVVVVVVVVVVVVVVVVVVVVVVCCVPVVVVVVVVVVPDD

Sequence (88 aa):
LFSSLLSKNDYYFPDLVGQMVAIGESTGRLDDILSKISVLYTREIDNTLNSLSELIQPILISIIGIFVGLLFAAVLVPIYNIAQGFKL

Solvent-accessible surface area (backbone atoms only — not comparable to full-atom values): 4883 Å² total; per-residue (Å²): 123,66,25,73,62,43,55,73,41,56,90,84,32,47,63,67,55,22,53,47,44,43,51,12,61,77,69,75,40,43,70,65,40,53,52,50,51,52,53,51,52,52,51,52,51,52,53,48,52,49,53,53,53,60,54,48,53,61,53,53,51,51,53,51,50,52,54,51,52,51,50,47,52,69,50,51,52,59,52,52,52,53,59,59,72,66,67,125

Organism: NCBI:txid1975062